Protein AF-A7DZU7-F1 (afdb_monomer_lite)

Secondary structure (DSSP, 8-state):
--S-EEEEEE-SSEEEEEEEEE-TTS-EEEEEEEEEE--SEETTEES-HHHHHHHHHHHHHHHHHHHTS-----EEPPPGGG--------------TT----HHHHHHHHHHHT-----TT------------BTTB---

Structure (mmCIF, N/CA/C/O backbone):
data_AF-A7DZU7-F1
#
_entry.id   AF-A7DZU7-F1
#
loop_
_atom_site.group_PDB
_atom_site.id
_atom_site.type_symbol
_atom_site.label_atom_id
_atom_site.label_alt_id
_atom_site.label_comp_id
_atom_site.label_asym_id
_atom_site.label_entity_id
_atom_site.label_seq_id
_atom_site.pdbx_PDB_ins_code
_atom_site.Cartn_x
_atom_site.Cartn_y
_atom_site.Cartn_z
_atom_site.occupancy
_atom_site.B_iso_or_equiv
_atom_site.auth_seq_id
_atom_site.auth_comp_id
_atom_site.auth_asym_id
_atom_site.auth_atom_id
_atom_site.pdbx_PDB_model_num
ATOM 1 N N . MET A 1 1 ? -13.702 -10.143 -7.713 1.00 46.78 1 MET A N 1
ATOM 2 C CA . MET A 1 1 ? -13.102 -8.817 -7.493 1.00 46.78 1 MET A CA 1
ATOM 3 C C . MET A 1 1 ? -14.128 -8.058 -6.702 1.00 46.78 1 MET A C 1
ATOM 5 O O . MET A 1 1 ? -15.233 -7.871 -7.205 1.00 46.78 1 MET A O 1
ATOM 9 N N . ASP A 1 2 ? -13.819 -7.833 -5.43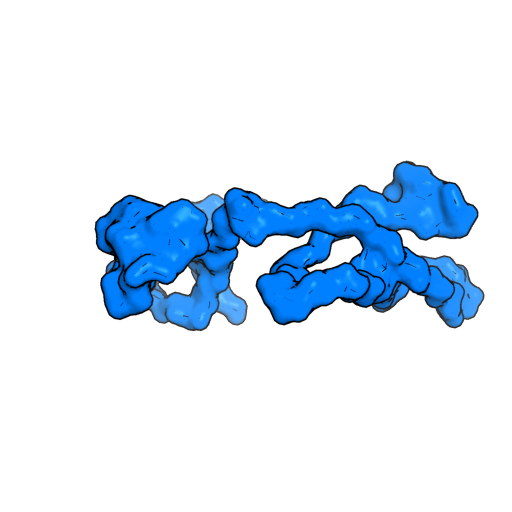2 1.00 57.91 2 ASP A N 1
ATOM 10 C CA . ASP A 1 2 ? -14.748 -7.260 -4.471 1.00 57.91 2 ASP A CA 1
ATOM 11 C C . ASP A 1 2 ? -15.254 -5.906 -4.976 1.00 57.91 2 ASP A C 1
ATOM 13 O O . ASP A 1 2 ? -14.518 -5.136 -5.589 1.00 57.91 2 ASP A O 1
ATOM 17 N N . GLU A 1 3 ? -16.542 -5.640 -4.767 1.00 82.31 3 GLU A N 1
ATOM 18 C CA . GLU A 1 3 ? -17.241 -4.438 -5.243 1.00 82.31 3 GLU A CA 1
ATOM 19 C C . GLU A 1 3 ? -16.600 -3.130 -4.726 1.00 82.31 3 GLU A C 1
ATOM 21 O O . GLU A 1 3 ? -16.896 -2.044 -5.222 1.00 82.31 3 GLU A O 1
ATOM 26 N N . TYR A 1 4 ? -15.707 -3.240 -3.739 1.00 92.69 4 TYR A N 1
ATOM 27 C CA . TYR A 1 4 ? -15.101 -2.150 -2.997 1.00 92.69 4 TYR A CA 1
ATOM 28 C C . TYR A 1 4 ? -13.574 -2.154 -3.130 1.00 92.69 4 TYR A C 1
ATOM 30 O O . TYR A 1 4 ? -12.910 -3.165 -2.919 1.00 92.69 4 TYR A O 1
ATOM 38 N N . ILE A 1 5 ? -13.015 -0.977 -3.390 1.00 95.44 5 ILE A N 1
ATOM 39 C CA . ILE A 1 5 ? -11.599 -0.663 -3.212 1.00 95.44 5 ILE A CA 1
ATOM 40 C C . ILE A 1 5 ? -11.448 -0.120 -1.793 1.00 95.44 5 ILE A C 1
ATOM 42 O O . ILE A 1 5 ? -12.032 0.917 -1.472 1.00 95.44 5 ILE A O 1
ATOM 46 N N . VAL A 1 6 ? -10.679 -0.805 -0.947 1.00 97.25 6 VAL A N 1
ATOM 47 C CA . VAL A 1 6 ? -10.500 -0.415 0.458 1.00 97.25 6 VAL A CA 1
ATOM 48 C C . VAL A 1 6 ? -9.074 0.052 0.704 1.00 97.25 6 VAL A C 1
ATOM 50 O O . VAL A 1 6 ? -8.132 -0.702 0.491 1.00 97.25 6 VAL A O 1
ATOM 53 N N . GLY A 1 7 ? -8.911 1.290 1.162 1.00 97.62 7 GLY A N 1
ATOM 54 C CA . GLY A 1 7 ? -7.640 1.830 1.639 1.00 97.62 7 GLY A CA 1
ATOM 55 C C . GLY A 1 7 ? -7.524 1.727 3.160 1.00 97.62 7 GLY A C 1
ATOM 56 O O . GLY A 1 7 ? -8.496 1.984 3.871 1.00 97.62 7 GLY A O 1
ATOM 57 N N . LEU A 1 8 ? -6.331 1.394 3.651 1.00 97.81 8 LEU A N 1
ATOM 58 C CA . LEU A 1 8 ? -5.956 1.357 5.064 1.00 97.81 8 LEU A CA 1
ATOM 59 C C . LEU A 1 8 ? -4.704 2.218 5.275 1.00 97.81 8 LEU A C 1
ATOM 61 O O . LEU A 1 8 ? -3.685 2.020 4.615 1.00 97.81 8 LEU A O 1
ATOM 65 N N . ASN A 1 9 ? -4.768 3.141 6.229 1.00 96.25 9 ASN A N 1
ATOM 66 C CA . ASN A 1 9 ? -3.632 3.933 6.682 1.00 96.25 9 ASN A CA 1
ATOM 67 C C . ASN A 1 9 ? -3.450 3.766 8.189 1.00 96.25 9 ASN A C 1
ATOM 69 O O . ASN A 1 9 ? -4.381 4.000 8.957 1.00 96.25 9 ASN A O 1
ATOM 73 N N . ILE A 1 10 ? -2.242 3.398 8.610 1.00 95.94 10 ILE A N 1
ATOM 74 C CA . ILE A 1 10 ? -1.893 3.191 10.018 1.00 95.94 10 ILE A CA 1
ATOM 75 C C . ILE A 1 10 ? -0.960 4.331 10.438 1.00 95.94 10 ILE A C 1
ATOM 77 O O . ILE A 1 10 ? 0.245 4.301 10.193 1.00 95.94 10 ILE A O 1
ATOM 81 N N . GLY A 1 11 ? -1.534 5.382 11.019 1.00 93.31 11 GLY A N 1
ATOM 82 C CA . GLY A 1 11 ? -0.805 6.565 11.464 1.00 93.31 11 GLY A CA 1
ATOM 83 C C . GLY A 1 11 ? -0.444 6.523 12.948 1.00 93.31 11 GLY A C 1
ATOM 84 O O . GLY A 1 11 ? -1.007 5.759 13.723 1.00 93.31 11 GLY A O 1
ATOM 85 N N . SER A 1 12 ? 0.446 7.431 13.364 1.00 92.81 12 SER A N 1
ATOM 86 C CA . SER A 1 12 ? 0.886 7.551 14.771 1.00 92.81 12 SER A CA 1
ATOM 87 C C . SER A 1 12 ? -0.190 8.081 15.733 1.00 92.81 12 SER A C 1
ATOM 89 O O . SER A 1 12 ? 0.046 8.168 16.931 1.00 92.81 12 SER A O 1
ATOM 91 N N . SER A 1 13 ? -1.333 8.528 15.209 1.00 93.88 13 SER A N 1
ATOM 92 C CA . SER A 1 13 ? -2.451 9.052 16.010 1.00 93.88 13 SER A CA 1
ATOM 93 C C . SER A 1 13 ? -3.760 8.311 15.756 1.00 93.88 13 SER A C 1
ATOM 95 O O . SER A 1 13 ? -4.690 8.411 16.552 1.00 93.88 13 SER A O 1
ATOM 97 N N . SER A 1 14 ? -3.870 7.617 14.622 1.00 96.12 14 SER A N 1
ATOM 98 C CA . SER A 1 14 ? -5.094 6.918 14.241 1.00 96.12 14 SER A CA 1
ATOM 99 C C . SER A 1 14 ? -4.855 5.897 13.137 1.00 96.12 14 SER A C 1
ATOM 101 O O . SER A 1 14 ? -3.958 6.058 12.306 1.00 96.12 14 SER A O 1
ATOM 103 N N . VAL A 1 15 ? -5.709 4.879 13.112 1.00 97.75 15 VAL A N 1
ATOM 104 C CA . VAL A 1 15 ? -5.911 3.985 11.977 1.00 97.75 15 VAL A CA 1
ATOM 105 C C . VAL A 1 15 ? -7.127 4.465 11.189 1.00 97.75 15 VAL A C 1
ATOM 107 O O . VAL A 1 15 ? -8.235 4.546 11.724 1.00 97.75 15 VAL A O 1
ATOM 110 N N . CYS A 1 16 ? -6.924 4.763 9.909 1.00 97.81 16 CYS A N 1
ATOM 111 C CA . CYS A 1 16 ? -7.963 5.231 9.000 1.00 97.81 16 CYS A CA 1
ATOM 112 C C . CYS A 1 16 ? -8.264 4.153 7.963 1.00 97.81 16 CYS A C 1
ATOM 114 O O . CYS A 1 16 ? -7.340 3.606 7.359 1.00 97.81 16 CYS A O 1
ATOM 116 N N . THR A 1 17 ? -9.539 3.899 7.701 1.00 98.06 17 THR A N 1
ATOM 117 C CA . THR A 1 17 ? -9.969 3.047 6.589 1.00 98.06 17 THR A CA 1
ATOM 118 C C . THR A 1 17 ? -10.987 3.777 5.727 1.00 98.06 17 THR A C 1
ATOM 120 O O . THR A 1 17 ? -11.777 4.578 6.224 1.00 98.06 17 THR A O 1
ATOM 123 N N . ALA A 1 18 ? -10.956 3.535 4.420 1.00 97.75 18 ALA A N 1
ATOM 124 C CA . ALA A 1 18 ? -11.917 4.103 3.484 1.00 97.75 18 ALA A CA 1
ATOM 125 C C . ALA A 1 18 ? -12.280 3.079 2.412 1.00 97.75 18 ALA A C 1
ATOM 127 O O . ALA A 1 18 ? -11.396 2.422 1.870 1.00 97.75 18 ALA A O 1
ATOM 128 N N . ALA A 1 19 ? -13.564 2.973 2.089 1.00 97.31 19 ALA A N 1
ATOM 129 C CA . ALA A 1 19 ? -14.067 2.156 0.995 1.00 97.31 19 ALA A CA 1
ATOM 130 C C . ALA A 1 19 ? -14.581 3.051 -0.132 1.00 97.31 19 ALA A C 1
ATOM 132 O O . ALA A 1 19 ? -15.292 4.033 0.109 1.00 97.31 19 ALA A O 1
ATOM 133 N N . GLY A 1 20 ? -14.273 2.678 -1.370 1.00 96.31 20 GLY A N 1
ATOM 134 C CA . GLY A 1 20 ? -14.818 3.309 -2.563 1.00 96.31 20 GLY A CA 1
ATOM 135 C C . GLY A 1 20 ? -15.267 2.298 -3.611 1.00 96.31 20 GLY A C 1
ATOM 136 O O . GLY A 1 20 ? -14.769 1.177 -3.648 1.00 96.31 20 GLY A O 1
ATOM 137 N N . LYS A 1 21 ? -16.195 2.702 -4.477 1.00 94.62 21 LYS A N 1
ATOM 138 C CA . LYS A 1 21 ? -16.624 1.937 -5.659 1.00 94.62 21 LYS A CA 1
ATOM 139 C C . LYS A 1 21 ? -16.283 2.701 -6.929 1.00 94.62 21 LYS A C 1
ATOM 141 O O . LYS A 1 21 ? -16.294 3.930 -6.925 1.00 94.62 21 LYS A O 1
ATOM 146 N N . LEU A 1 22 ? -16.015 1.990 -8.019 1.00 94.19 22 LEU A N 1
ATOM 147 C CA . LEU A 1 22 ? -15.897 2.618 -9.334 1.00 94.19 22 LEU A CA 1
ATOM 148 C C . LEU A 1 22 ? -17.289 2.909 -9.896 1.00 94.19 22 LEU A C 1
ATOM 150 O O . LEU A 1 22 ? -18.149 2.031 -9.932 1.00 94.19 22 LEU A O 1
ATOM 154 N N . ASP A 1 23 ? -17.505 4.137 -10.355 1.00 92.44 23 ASP A N 1
ATOM 155 C CA . ASP A 1 23 ? -18.690 4.477 -11.132 1.00 92.44 23 ASP A CA 1
ATOM 156 C C . ASP A 1 23 ? -18.555 4.034 -12.601 1.00 92.44 23 ASP A C 1
ATOM 158 O O . ASP A 1 23 ? -17.516 3.546 -13.052 1.00 92.44 23 ASP A O 1
ATOM 162 N N . LYS A 1 24 ? -19.617 4.245 -13.386 1.00 92.12 24 LYS A N 1
ATOM 163 C CA . LYS A 1 24 ? -19.648 3.918 -14.824 1.00 92.12 24 LYS A CA 1
ATOM 164 C C . LYS A 1 24 ? -18.604 4.659 -15.676 1.00 92.12 24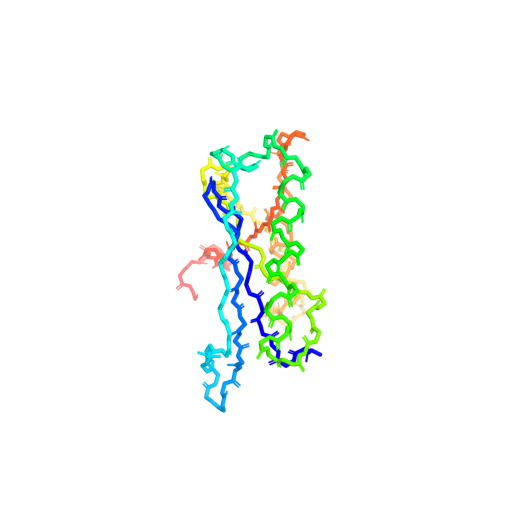 LYS A C 1
ATOM 166 O O . LYS A 1 24 ? -18.440 4.320 -16.844 1.00 92.12 24 LYS A O 1
ATOM 171 N N . TYR A 1 25 ? -17.943 5.677 -15.130 1.00 93.81 25 TYR A N 1
ATOM 172 C CA . TYR A 1 25 ? -16.897 6.459 -15.787 1.00 93.81 25 TYR A CA 1
ATOM 173 C C . TYR A 1 25 ? -15.498 6.130 -15.244 1.00 93.81 25 TYR A C 1
ATOM 175 O O . TYR A 1 25 ? -14.534 6.800 -15.613 1.00 93.81 25 TYR A O 1
ATOM 183 N N . GLY A 1 26 ? -15.375 5.122 -14.373 1.00 90.81 26 GLY A N 1
ATOM 184 C CA . GLY A 1 26 ? -14.110 4.727 -13.759 1.00 90.81 26 GLY A CA 1
ATOM 185 C C . GLY A 1 26 ? -13.630 5.670 -12.653 1.00 90.81 26 GLY A C 1
ATOM 186 O O . GLY A 1 26 ? -12.457 5.620 -12.288 1.00 90.81 26 GLY A O 1
ATOM 187 N N . LYS A 1 27 ? -14.495 6.539 -12.112 1.00 94.44 27 LYS A N 1
ATOM 188 C CA . LYS A 1 27 ? -14.152 7.385 -10.960 1.00 94.44 27 LYS A CA 1
ATOM 189 C C . LYS A 1 27 ? -14.480 6.668 -9.659 1.00 94.44 27 LYS A C 1
ATOM 191 O O . LYS A 1 27 ? -15.525 6.035 -9.543 1.00 94.44 27 LYS A O 1
ATOM 196 N N . ILE A 1 28 ? -13.606 6.811 -8.666 1.00 94.06 28 ILE A N 1
ATOM 197 C CA . ILE A 1 28 ? -13.845 6.274 -7.325 1.00 94.06 28 ILE A CA 1
ATOM 198 C C . ILE A 1 28 ? -14.842 7.177 -6.593 1.00 94.06 28 ILE A C 1
ATOM 200 O O . ILE A 1 28 ? -14.600 8.372 -6.420 1.00 94.06 28 ILE A O 1
ATOM 204 N N . GLN A 1 29 ? -15.945 6.593 -6.136 1.00 94.62 29 GLN A N 1
ATOM 205 C CA . GLN A 1 29 ? -16.910 7.206 -5.230 1.00 94.62 29 GLN A CA 1
ATOM 206 C C . GLN A 1 29 ? -16.727 6.619 -3.837 1.00 94.62 29 GLN A C 1
ATOM 208 O O . GLN A 1 29 ? -16.792 5.402 -3.669 1.00 94.62 29 GLN A O 1
ATOM 213 N N . ILE A 1 30 ? -16.493 7.474 -2.842 1.00 95.94 30 ILE A N 1
ATOM 214 C CA . ILE A 1 30 ? -16.343 7.040 -1.453 1.00 95.94 30 ILE A CA 1
ATOM 215 C C . ILE A 1 30 ? -17.709 6.661 -0.888 1.00 95.94 30 ILE A C 1
ATOM 217 O O . ILE A 1 30 ? -18.657 7.440 -0.962 1.00 95.94 30 ILE A O 1
ATOM 221 N N . VAL A 1 31 ? -17.783 5.468 -0.308 1.00 95.19 31 VAL A N 1
ATOM 222 C CA . VAL A 1 31 ? -19.007 4.890 0.267 1.00 95.19 31 VAL A CA 1
ATOM 223 C C . VAL A 1 31 ? -18.904 4.685 1.777 1.00 95.19 31 VAL A C 1
ATOM 225 O O . VAL A 1 31 ? -19.923 4.522 2.437 1.00 95.19 31 VAL A O 1
ATOM 228 N N . GLY A 1 32 ? -17.695 4.747 2.339 1.00 95.69 32 GLY A N 1
ATOM 229 C CA . GLY A 1 32 ? -17.486 4.738 3.781 1.00 95.69 32 GLY A CA 1
ATOM 230 C C . GLY A 1 32 ? -16.086 5.203 4.157 1.00 95.69 32 GLY A C 1
ATOM 231 O O . GLY A 1 32 ? -15.128 4.951 3.426 1.00 95.69 32 GLY A O 1
ATOM 232 N N . ILE A 1 33 ? -15.971 5.890 5.292 1.00 97.19 33 ILE A N 1
ATOM 233 C CA . ILE A 1 33 ? -14.698 6.295 5.897 1.00 97.19 33 ILE A CA 1
ATOM 234 C C . ILE A 1 33 ? -14.805 6.060 7.397 1.00 97.19 33 ILE A C 1
ATOM 236 O O . ILE A 1 33 ? -15.845 6.329 7.998 1.00 97.19 33 ILE A O 1
ATOM 240 N N . ASN A 1 34 ? -13.719 5.598 7.999 1.00 96.50 34 ASN A N 1
ATOM 241 C CA . ASN A 1 34 ? -13.635 5.385 9.426 1.00 96.50 34 ASN A CA 1
ATOM 242 C C . ASN A 1 34 ? -12.269 5.797 10.001 1.00 96.50 34 ASN A C 1
ATOM 244 O O . ASN A 1 34 ? -11.244 5.717 9.320 1.00 96.50 34 ASN A O 1
ATOM 248 N N . TYR A 1 35 ? -12.271 6.213 11.270 1.00 96.88 35 TYR A N 1
ATOM 249 C CA . TYR A 1 35 ? -11.104 6.682 12.017 1.00 96.88 35 TYR A CA 1
ATOM 250 C C . TYR A 1 35 ? -11.120 6.097 13.430 1.00 96.88 35 TYR A C 1
ATOM 252 O O . TYR A 1 35 ? -12.067 6.313 14.184 1.00 96.88 35 TYR A O 1
ATOM 260 N N . VAL A 1 36 ? -10.047 5.409 13.809 1.00 97.94 36 VAL A N 1
ATOM 261 C CA . VAL A 1 36 ? -9.877 4.824 15.146 1.00 97.94 36 VAL A CA 1
ATOM 262 C C . VAL A 1 36 ? -8.609 5.400 15.773 1.00 97.94 36 VAL A C 1
ATOM 264 O O . VAL A 1 36 ? -7.549 5.261 15.164 1.00 97.94 36 VAL A O 1
ATOM 267 N N . PRO A 1 37 ? -8.666 6.058 16.946 1.00 96.94 37 PRO A N 1
ATOM 268 C CA . PRO A 1 37 ? -7.469 6.517 17.650 1.00 96.94 37 PRO A CA 1
ATOM 269 C C . PRO A 1 37 ? -6.478 5.372 17.891 1.00 96.94 37 PRO A C 1
ATOM 271 O O . PRO A 1 37 ? -6.887 4.266 18.231 1.00 96.94 37 PRO A O 1
ATOM 274 N N . CYS A 1 38 ? -5.186 5.635 17.702 1.00 94.25 38 CYS A N 1
ATOM 275 C CA . CYS A 1 38 ? -4.128 4.642 17.890 1.00 94.25 38 CYS A CA 1
ATOM 276 C C . CYS A 1 38 ? -2.811 5.332 18.251 1.00 94.25 38 CYS A C 1
ATOM 278 O O . CYS A 1 38 ? -2.420 6.298 17.592 1.00 94.25 38 CYS A O 1
ATOM 280 N N . THR A 1 39 ? -2.133 4.823 19.275 1.00 95.31 39 THR A N 1
ATOM 281 C CA . THR A 1 39 ? -0.811 5.263 19.744 1.00 95.31 39 THR A CA 1
ATOM 282 C C . THR A 1 39 ? 0.268 4.180 19.629 1.00 95.31 39 THR A C 1
ATOM 284 O O . THR A 1 39 ? 1.439 4.451 19.897 1.00 95.31 39 THR A O 1
ATOM 287 N N . GLY A 1 40 ? -0.085 2.997 19.110 1.00 96.19 40 GLY A N 1
ATOM 288 C CA . GLY A 1 40 ? 0.834 1.872 18.911 1.00 96.19 40 GLY A CA 1
ATOM 289 C C . GLY A 1 40 ? 1.852 2.054 17.780 1.00 96.19 40 GLY A C 1
ATOM 290 O O . GLY A 1 40 ? 2.775 1.248 17.649 1.00 96.19 40 GLY A O 1
ATOM 291 N N . ILE A 1 41 ? 1.741 3.131 16.992 1.00 95.19 41 ILE A N 1
ATOM 292 C CA . ILE A 1 41 ? 2.714 3.527 15.967 1.00 95.19 41 ILE A CA 1
ATOM 293 C C . ILE A 1 41 ? 3.418 4.821 16.369 1.00 95.19 41 ILE A C 1
ATOM 295 O O . ILE A 1 41 ? 2.788 5.802 16.764 1.00 95.19 41 ILE A O 1
ATOM 299 N N . LYS A 1 42 ? 4.735 4.874 16.159 1.00 92.50 42 LYS A N 1
ATOM 300 C CA . LYS A 1 42 ? 5.530 6.096 16.300 1.00 92.50 42 LYS A CA 1
ATOM 301 C C . LYS A 1 42 ? 6.536 6.207 15.163 1.00 92.50 42 LYS A C 1
ATOM 303 O O . LYS A 1 42 ? 7.384 5.337 15.003 1.00 92.50 42 LYS A O 1
ATOM 308 N N . LYS A 1 43 ? 6.456 7.294 14.384 1.00 88.88 43 LYS A N 1
ATOM 309 C CA . LYS A 1 43 ? 7.343 7.551 13.225 1.00 88.88 43 LYS A CA 1
ATOM 310 C C . LYS A 1 43 ? 7.395 6.377 12.232 1.00 88.88 43 LYS A C 1
ATOM 312 O O . LYS A 1 43 ? 8.458 5.962 11.791 1.00 88.88 43 LYS A O 1
ATOM 317 N N . GLY A 1 44 ? 6.233 5.789 11.944 1.00 87.56 44 GLY A N 1
ATOM 318 C CA . GLY A 1 44 ? 6.116 4.651 11.026 1.00 87.56 44 GLY A CA 1
ATOM 319 C C . GLY A 1 44 ? 6.599 3.310 11.586 1.00 87.56 44 GLY A C 1
ATOM 320 O O . GLY A 1 44 ? 6.579 2.323 10.860 1.00 87.56 44 GLY A O 1
ATOM 321 N N . VAL A 1 45 ? 6.999 3.250 12.860 1.00 91.19 45 VAL A N 1
ATOM 322 C CA . VAL A 1 45 ? 7.430 2.018 13.532 1.00 91.19 45 VAL A CA 1
ATOM 323 C C . VAL A 1 45 ? 6.372 1.580 14.540 1.00 91.19 45 VAL A C 1
ATOM 325 O O . VAL A 1 45 ? 5.861 2.401 15.303 1.00 91.19 45 VAL A O 1
ATOM 328 N N . VAL A 1 46 ? 6.062 0.283 14.558 1.00 94.81 46 VAL A N 1
ATOM 329 C CA . VAL A 1 46 ? 5.199 -0.330 15.575 1.00 94.81 46 VAL A CA 1
ATOM 330 C C . VAL A 1 46 ? 5.948 -0.361 16.905 1.00 94.81 46 VAL A C 1
ATOM 332 O O . VAL A 1 46 ? 6.995 -0.998 17.012 1.00 94.81 46 VAL A O 1
ATOM 335 N N . ILE A 1 47 ? 5.419 0.338 17.907 1.00 97.19 47 ILE A N 1
ATOM 336 C CA . ILE A 1 47 ? 5.933 0.343 19.285 1.00 97.19 47 ILE A CA 1
ATOM 337 C C . ILE A 1 47 ? 5.048 -0.463 20.242 1.00 97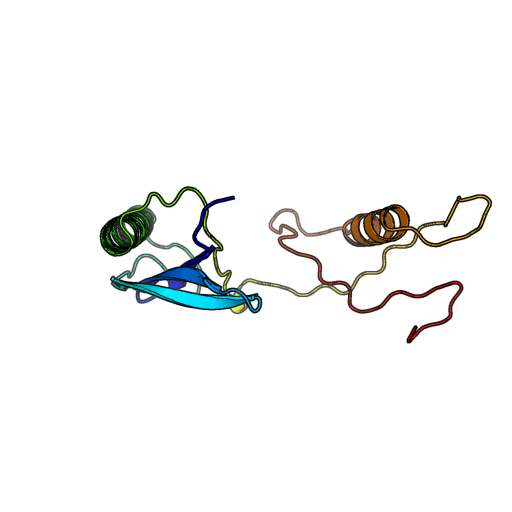.19 47 ILE A C 1
ATOM 339 O O . ILE A 1 47 ? 5.543 -0.919 21.268 1.00 97.19 47 ILE A O 1
ATOM 343 N N . ASP A 1 48 ? 3.779 -0.671 19.882 1.00 97.44 48 ASP A N 1
ATOM 344 C CA . ASP A 1 48 ? 2.839 -1.551 20.575 1.00 97.44 48 ASP A CA 1
ATOM 345 C C . ASP A 1 48 ? 2.033 -2.336 19.529 1.00 97.44 48 ASP A C 1
ATOM 347 O O . ASP A 1 48 ? 1.242 -1.772 18.763 1.00 97.44 48 ASP A O 1
ATOM 351 N N . ILE A 1 49 ? 2.291 -3.644 19.445 1.00 97.44 49 ILE A N 1
ATOM 352 C CA . ILE A 1 49 ? 1.665 -4.521 18.450 1.00 97.44 49 ILE A CA 1
ATOM 353 C C . ILE A 1 49 ? 0.208 -4.837 18.790 1.00 97.44 49 ILE A C 1
ATOM 355 O O . ILE A 1 49 ? -0.601 -4.986 17.873 1.00 97.44 49 ILE A O 1
ATOM 359 N N . ASP A 1 50 ? -0.136 -4.909 20.075 1.00 97.62 50 ASP A N 1
ATOM 360 C CA . ASP A 1 50 ? -1.478 -5.276 20.518 1.00 97.62 50 ASP A CA 1
ATOM 361 C C . ASP A 1 50 ? -2.437 -4.114 20.261 1.00 97.62 50 ASP A C 1
ATOM 363 O O . ASP A 1 50 ? -3.481 -4.303 19.630 1.00 97.62 50 ASP A O 1
ATOM 367 N N . GLU A 1 51 ? -2.034 -2.893 20.625 1.00 96.75 51 GLU A N 1
ATOM 368 C CA . GLU A 1 51 ? -2.808 -1.684 20.335 1.00 96.75 51 GLU A CA 1
ATOM 369 C C . GLU A 1 51 ? -2.957 -1.458 18.822 1.00 96.75 51 GLU A C 1
ATOM 371 O O . GLU A 1 51 ? -4.053 -1.175 18.331 1.00 96.75 51 GLU A O 1
ATOM 376 N N . THR A 1 52 ? -1.874 -1.640 18.057 1.00 97.38 52 THR A N 1
ATOM 377 C CA . THR A 1 52 ? -1.908 -1.498 16.592 1.00 97.38 52 THR A CA 1
ATOM 378 C C . THR A 1 52 ? -2.858 -2.517 15.959 1.00 97.38 52 THR A C 1
ATOM 380 O O . THR A 1 52 ? -3.682 -2.160 15.113 1.00 97.38 52 THR A O 1
ATOM 383 N N . SER A 1 53 ? -2.768 -3.783 16.377 1.00 97.81 53 SER A N 1
ATOM 384 C CA . SER A 1 53 ? -3.624 -4.871 15.892 1.00 97.81 53 SER A CA 1
ATOM 385 C C . SER A 1 53 ? -5.097 -4.599 16.192 1.00 97.81 53 SER A C 1
ATOM 387 O O . SER A 1 53 ? -5.949 -4.745 15.310 1.00 97.81 53 SER A O 1
ATOM 389 N N . GLU A 1 54 ? -5.404 -4.139 17.405 1.00 97.75 54 GLU A N 1
ATOM 390 C CA . GLU A 1 54 ? -6.771 -3.821 17.812 1.00 97.75 54 GLU A CA 1
ATOM 391 C C . GLU A 1 54 ? -7.337 -2.608 17.062 1.00 97.75 54 GLU A C 1
ATOM 393 O O . GLU A 1 54 ? -8.483 -2.644 16.599 1.00 97.75 54 GLU A O 1
ATOM 398 N N . GLY A 1 55 ? -6.522 -1.571 16.846 1.00 97.75 55 GLY A N 1
ATOM 399 C CA . GLY A 1 55 ? -6.895 -0.407 16.043 1.00 97.75 55 GLY A CA 1
ATOM 400 C C . GLY A 1 55 ? -7.264 -0.782 14.603 1.00 97.75 55 GLY A C 1
ATOM 401 O O . GLY A 1 55 ? -8.277 -0.312 14.079 1.00 97.75 55 GLY A O 1
ATOM 402 N N . ILE A 1 56 ? -6.498 -1.684 13.977 1.00 97.69 56 ILE A N 1
ATOM 403 C CA . ILE A 1 56 ? -6.786 -2.193 12.625 1.00 97.69 56 ILE A CA 1
ATOM 404 C C . ILE A 1 56 ? -8.087 -2.999 12.606 1.00 97.69 56 ILE A C 1
ATOM 406 O O . ILE A 1 56 ? -8.959 -2.723 11.777 1.00 97.69 56 ILE A O 1
ATOM 410 N N . LYS A 1 57 ? -8.250 -3.961 13.524 1.00 97.56 57 LYS A N 1
ATOM 411 C CA . LYS A 1 57 ? -9.461 -4.798 13.606 1.00 97.56 57 LYS A CA 1
ATOM 412 C C . LYS A 1 57 ? -10.713 -3.954 13.801 1.00 97.56 57 LYS A C 1
ATOM 414 O O . LYS A 1 57 ? -11.688 -4.130 13.071 1.00 97.56 57 LYS A O 1
ATOM 419 N N . THR A 1 58 ? -10.659 -3.012 14.739 1.00 98.00 58 THR A N 1
ATOM 420 C CA . THR A 1 58 ? -11.760 -2.088 15.021 1.00 98.00 58 THR A CA 1
ATOM 421 C C . THR A 1 58 ? -12.084 -1.252 13.788 1.00 98.00 58 THR A C 1
ATOM 423 O O . THR A 1 58 ? -13.253 -1.135 13.415 1.00 98.00 58 THR A O 1
ATOM 426 N N . SER A 1 59 ? -11.054 -0.727 13.110 1.00 98.00 59 SER A N 1
ATOM 427 C CA . SER A 1 59 ? -11.248 0.132 11.944 1.00 98.00 59 SER A CA 1
ATOM 428 C C . SER A 1 59 ? -11.940 -0.605 10.795 1.00 98.00 59 SER A C 1
ATOM 430 O O . SER A 1 59 ? -12.928 -0.108 10.249 1.00 98.00 59 SER A O 1
ATOM 432 N N . ILE A 1 60 ? -11.480 -1.825 10.493 1.00 97.38 60 ILE A N 1
ATOM 433 C CA . ILE A 1 60 ? -12.057 -2.689 9.455 1.00 97.38 60 ILE A CA 1
ATOM 434 C C . ILE A 1 60 ? -13.474 -3.139 9.832 1.00 97.38 60 ILE A C 1
ATOM 436 O O . ILE A 1 60 ? -14.365 -3.123 8.986 1.00 97.38 60 ILE A O 1
ATOM 440 N N . TYR A 1 61 ? -13.719 -3.523 11.088 1.00 97.81 61 TYR A N 1
ATOM 441 C CA . TYR A 1 61 ? -15.047 -3.947 11.545 1.00 97.81 61 TYR A CA 1
ATOM 442 C C . TYR A 1 61 ? -16.099 -2.839 11.384 1.00 97.81 61 TYR A C 1
ATOM 444 O O . TYR A 1 61 ? -17.184 -3.072 10.842 1.00 97.81 61 TYR A O 1
ATOM 452 N N . GLN A 1 62 ? -15.762 -1.620 11.807 1.00 97.75 62 GLN A N 1
ATOM 453 C CA . GLN A 1 62 ? -16.641 -0.456 11.682 1.00 97.75 62 GLN A CA 1
ATOM 454 C C . GLN A 1 62 ? -16.912 -0.105 10.213 1.00 97.75 62 GLN A C 1
ATOM 456 O O . GLN A 1 62 ? -18.060 0.166 9.858 1.00 97.75 62 GLN A O 1
ATOM 461 N N . LEU A 1 63 ? -15.897 -0.181 9.343 1.00 97.69 63 LEU A N 1
ATOM 462 C CA . LEU A 1 63 ? -16.084 0.043 7.909 1.00 97.69 63 LEU A CA 1
ATOM 463 C C . LEU A 1 63 ? -16.988 -1.024 7.276 1.00 97.69 63 LEU A C 1
ATOM 465 O O . LEU A 1 63 ? -17.928 -0.657 6.579 1.00 97.69 63 LEU A O 1
ATOM 469 N N . GLN A 1 64 ? -16.755 -2.314 7.553 1.00 96.19 64 GLN A N 1
ATOM 470 C CA . GLN A 1 64 ? -17.592 -3.422 7.058 1.00 96.19 64 GLN A CA 1
ATOM 471 C C . GLN A 1 64 ? -19.063 -3.244 7.440 1.00 96.19 64 GLN A C 1
ATOM 473 O O . GLN A 1 64 ? -19.949 -3.462 6.619 1.00 96.19 64 GLN A O 1
ATOM 478 N N . THR A 1 65 ? -19.313 -2.801 8.675 1.00 96.44 65 THR A N 1
ATOM 479 C CA . THR A 1 65 ? -20.666 -2.502 9.162 1.00 96.44 65 THR A CA 1
ATOM 480 C C . THR A 1 65 ? -21.296 -1.342 8.386 1.00 96.44 65 THR A C 1
ATOM 482 O O . THR A 1 65 ? -22.474 -1.393 8.054 1.00 96.44 65 THR A O 1
ATOM 485 N N . MET A 1 66 ? -20.517 -0.301 8.071 1.00 94.88 66 MET A N 1
ATOM 486 C CA . MET A 1 66 ? -20.994 0.883 7.346 1.00 94.88 66 MET A CA 1
ATOM 487 C C . MET A 1 66 ? -21.372 0.578 5.891 1.00 94.88 66 MET A C 1
ATOM 489 O O . MET A 1 66 ? -22.335 1.147 5.383 1.00 94.88 66 MET A O 1
ATOM 493 N N . ILE A 1 67 ? -20.617 -0.299 5.226 1.00 95.00 67 ILE A N 1
ATOM 494 C CA . ILE A 1 67 ? -20.836 -0.649 3.813 1.00 95.00 67 ILE A CA 1
ATOM 495 C C . ILE A 1 67 ? -21.687 -1.913 3.615 1.00 95.00 67 ILE A C 1
ATOM 497 O O . ILE A 1 67 ? -21.919 -2.301 2.472 1.00 95.00 67 ILE A O 1
ATOM 501 N N . ASP A 1 68 ? -22.107 -2.557 4.709 1.00 94.38 68 ASP A N 1
ATOM 502 C CA . ASP A 1 68 ? -22.815 -3.846 4.7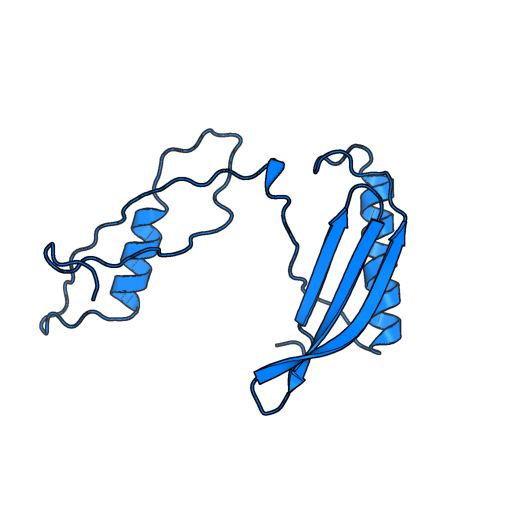27 1.00 94.38 68 ASP A CA 1
ATOM 503 C C . ASP A 1 68 ? -22.150 -4.908 3.830 1.00 94.38 68 ASP A C 1
ATOM 505 O O . ASP A 1 68 ? -22.779 -5.598 3.028 1.00 94.38 68 ASP A O 1
ATOM 509 N N . ALA A 1 69 ? -20.821 -5.001 3.915 1.00 93.50 69 ALA A N 1
ATOM 510 C CA . ALA A 1 69 ? -20.030 -5.920 3.106 1.00 93.50 69 ALA A CA 1
ATOM 511 C C . ALA A 1 69 ? -18.776 -6.381 3.849 1.00 93.50 69 ALA A C 1
ATOM 513 O O . ALA A 1 69 ? -18.256 -5.695 4.729 1.00 93.50 69 ALA A O 1
ATOM 514 N N . LYS A 1 70 ? -18.268 -7.557 3.469 1.00 93.88 70 LYS A N 1
ATOM 515 C CA . LYS A 1 70 ? -16.999 -8.075 3.986 1.00 93.88 70 LYS A CA 1
ATOM 516 C C . LYS A 1 70 ? -15.818 -7.420 3.277 1.00 93.88 70 LYS A C 1
ATOM 518 O O . LYS A 1 70 ? -15.852 -7.227 2.066 1.00 93.88 70 LYS A O 1
ATOM 523 N N . VAL A 1 71 ? -14.760 -7.151 4.035 1.00 94.38 71 VAL A N 1
ATOM 524 C CA . VAL A 1 71 ? -13.467 -6.681 3.530 1.00 94.38 71 VAL A CA 1
ATOM 525 C C . VAL A 1 71 ? -12.466 -7.823 3.668 1.00 94.38 71 VAL A C 1
ATOM 527 O O . VAL A 1 71 ? -12.127 -8.239 4.774 1.00 94.38 71 VAL A O 1
ATOM 530 N N . THR A 1 72 ? -12.030 -8.354 2.533 1.00 92.56 72 THR A N 1
ATOM 531 C CA . THR A 1 72 ? -11.083 -9.475 2.397 1.00 92.56 72 THR A CA 1
ATOM 532 C C . THR A 1 72 ? -9.667 -8.996 2.099 1.00 92.56 72 THR A C 1
ATOM 534 O O . THR A 1 72 ? -8.701 -9.618 2.535 1.00 92.56 72 THR A O 1
ATOM 537 N N . GLU A 1 73 ? -9.548 -7.880 1.382 1.00 94.75 73 GLU A N 1
ATOM 538 C CA . GLU A 1 73 ? -8.292 -7.308 0.908 1.00 94.75 73 GLU A CA 1
ATOM 539 C C . GLU A 1 73 ? -8.297 -5.788 1.104 1.00 94.75 73 GLU A C 1
ATOM 541 O O . GLU A 1 73 ? -9.348 -5.142 1.081 1.00 94.75 73 GLU A O 1
ATOM 546 N N . VAL A 1 74 ? -7.112 -5.209 1.309 1.00 96.31 74 VAL A N 1
ATOM 547 C CA . VAL A 1 74 ? -6.929 -3.763 1.489 1.00 96.31 74 VAL A CA 1
ATOM 548 C C . VAL A 1 74 ? -5.668 -3.278 0.781 1.00 96.31 74 VAL A C 1
ATOM 550 O O . VAL A 1 74 ? -4.673 -3.993 0.677 1.00 96.31 74 VAL A O 1
ATOM 553 N N . TYR A 1 75 ? -5.688 -2.017 0.367 1.00 96.12 75 TYR A N 1
ATOM 554 C CA . TYR A 1 75 ? -4.512 -1.258 -0.032 1.00 96.12 75 TYR A CA 1
ATOM 555 C C . TYR A 1 75 ? -3.942 -0.545 1.192 1.00 96.12 75 TYR A C 1
ATOM 557 O O . TYR A 1 75 ? -4.542 0.399 1.706 1.00 96.12 75 TYR A O 1
ATOM 565 N N . LEU A 1 76 ? -2.784 -0.999 1.664 1.00 95.50 76 LEU A N 1
ATOM 566 C CA . LEU A 1 76 ? -2.075 -0.386 2.783 1.00 95.50 76 LEU A CA 1
ATOM 567 C C . LEU A 1 76 ? -1.163 0.744 2.291 1.00 95.50 76 LEU A C 1
ATOM 569 O O . LEU A 1 76 ? -0.361 0.548 1.377 1.00 95.50 76 LEU A O 1
ATOM 573 N N . SER A 1 77 ? -1.228 1.910 2.929 1.00 93.44 77 SER A N 1
ATOM 574 C CA . SER A 1 77 ? -0.246 2.974 2.706 1.00 93.44 77 SER A CA 1
ATOM 575 C C . SER A 1 77 ? 1.027 2.736 3.519 1.00 93.44 77 SER A C 1
ATOM 577 O O . SER A 1 77 ? 0.959 2.536 4.733 1.00 93.44 77 SER A O 1
ATOM 579 N N . ILE A 1 78 ? 2.187 2.841 2.870 1.00 90.69 78 ILE A N 1
ATOM 580 C CA . ILE A 1 78 ? 3.496 2.740 3.526 1.00 90.69 78 ILE A CA 1
ATOM 581 C C . ILE A 1 78 ? 4.075 4.154 3.713 1.00 90.69 78 ILE A C 1
ATOM 583 O O . ILE A 1 78 ? 4.089 4.930 2.754 1.00 90.69 78 ILE A O 1
ATOM 587 N N . PRO A 1 79 ? 4.545 4.522 4.921 1.00 88.50 79 PRO A N 1
ATOM 588 C CA . PRO A 1 79 ? 5.146 5.830 5.158 1.00 88.50 79 PRO A CA 1
ATOM 589 C C . PRO A 1 79 ? 6.400 6.056 4.305 1.00 88.50 79 PRO A C 1
ATOM 591 O O . PRO A 1 79 ? 7.309 5.229 4.283 1.00 88.50 79 PRO A O 1
ATOM 594 N N . ALA A 1 80 ? 6.494 7.221 3.662 1.00 87.75 80 ALA A N 1
ATOM 595 C CA . ALA A 1 80 ? 7.650 7.568 2.834 1.00 87.75 80 ALA A CA 1
ATOM 596 C C . ALA A 1 80 ? 8.956 7.717 3.642 1.00 87.75 80 ALA A C 1
ATOM 598 O O . ALA A 1 80 ? 10.025 7.459 3.107 1.00 87.75 80 ALA A O 1
ATOM 599 N N . GLU A 1 81 ? 8.878 8.087 4.928 1.00 86.69 81 GLU A N 1
ATOM 600 C CA . GLU A 1 81 ? 10.045 8.295 5.811 1.00 86.69 81 GLU A CA 1
ATOM 601 C C . GLU A 1 81 ? 10.905 7.030 5.986 1.00 86.69 81 GLU A C 1
ATOM 603 O O . GLU A 1 81 ? 12.106 7.131 6.221 1.00 86.69 81 GLU A O 1
ATOM 608 N N . ILE A 1 82 ? 10.307 5.843 5.837 1.00 88.94 82 ILE A N 1
ATOM 609 C CA . ILE A 1 82 ? 10.998 4.547 5.938 1.00 88.94 82 ILE A CA 1
ATOM 610 C C . ILE 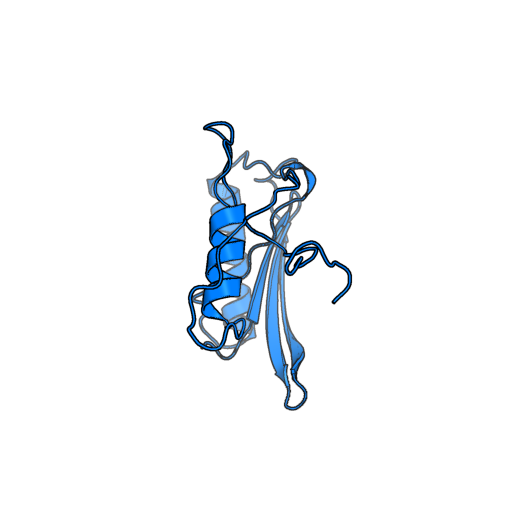A 1 82 ? 11.285 3.913 4.567 1.00 88.94 82 ILE A C 1
ATOM 612 O O . ILE A 1 82 ? 11.762 2.781 4.501 1.00 88.94 82 ILE A O 1
ATOM 616 N N . CYS A 1 83 ? 10.975 4.618 3.477 1.00 92.12 83 CYS A N 1
ATOM 617 C CA . CYS A 1 83 ? 11.176 4.143 2.113 1.00 92.12 83 CYS A CA 1
ATOM 618 C C . CYS A 1 83 ? 12.434 4.757 1.490 1.00 92.12 83 CYS A C 1
ATOM 620 O O . CYS A 1 83 ? 12.831 5.877 1.802 1.00 92.12 83 CYS A O 1
ATOM 622 N N . GLU A 1 84 ? 13.025 4.035 0.542 1.00 92.62 84 GLU A N 1
ATOM 623 C CA . GLU A 1 84 ? 14.120 4.520 -0.295 1.00 92.62 84 GLU A CA 1
ATOM 624 C C . GLU A 1 84 ? 13.758 4.323 -1.766 1.00 92.62 84 GLU A C 1
ATOM 626 O O . GLU A 1 84 ? 13.142 3.321 -2.134 1.00 92.62 84 GLU A O 1
ATOM 631 N N . ILE A 1 85 ? 14.152 5.280 -2.605 1.00 92.38 85 ILE A N 1
ATOM 632 C CA . ILE A 1 85 ? 14.009 5.189 -4.057 1.00 92.38 85 ILE A CA 1
ATOM 633 C C . ILE A 1 85 ? 15.379 4.864 -4.641 1.00 92.38 85 ILE A C 1
ATOM 635 O O . ILE A 1 85 ? 16.329 5.626 -4.472 1.00 92.38 85 ILE A O 1
ATOM 639 N N . ILE A 1 86 ? 15.463 3.742 -5.353 1.00 92.25 86 ILE A N 1
ATOM 640 C CA . ILE A 1 86 ? 16.670 3.308 -6.054 1.00 92.25 86 ILE A CA 1
ATOM 641 C C . ILE A 1 86 ? 16.374 3.322 -7.549 1.00 92.25 86 ILE A C 1
ATOM 643 O O . ILE A 1 86 ? 15.470 2.629 -8.016 1.00 92.25 86 ILE A O 1
ATOM 647 N N . LEU A 1 87 ? 17.153 4.097 -8.300 1.00 92.56 87 LEU A N 1
ATOM 648 C CA . LEU A 1 87 ? 17.101 4.080 -9.757 1.00 92.56 87 LEU A CA 1
ATOM 649 C C . LEU A 1 87 ? 17.906 2.888 -10.272 1.00 92.56 87 LEU A C 1
ATOM 651 O O . LEU A 1 87 ? 19.091 2.754 -9.968 1.00 92.56 87 LEU A O 1
ATOM 655 N N . ASN A 1 88 ? 17.268 2.031 -11.066 1.00 93.00 88 ASN A N 1
ATOM 656 C CA . ASN A 1 88 ? 17.929 0.898 -11.698 1.00 93.00 88 ASN A CA 1
ATOM 657 C C . ASN A 1 88 ? 17.421 0.667 -13.123 1.00 93.00 88 ASN A C 1
ATOM 659 O O . ASN A 1 88 ? 16.288 1.011 -13.460 1.00 93.00 88 ASN A O 1
ATOM 663 N N . LYS A 1 89 ? 18.259 0.041 -13.954 1.00 92.31 89 LYS A N 1
ATOM 664 C CA . LYS A 1 89 ? 17.934 -0.316 -15.336 1.00 92.31 89 LYS A CA 1
ATOM 665 C C . LYS A 1 89 ? 17.885 -1.831 -15.493 1.00 92.31 89 LYS A C 1
ATOM 667 O O . LYS A 1 89 ? 18.823 -2.531 -15.126 1.00 92.31 89 LYS A O 1
ATOM 672 N N . GLY A 1 90 ? 16.796 -2.321 -16.076 1.00 91.75 90 GLY A N 1
ATOM 673 C CA . GLY A 1 90 ? 16.669 -3.696 -16.551 1.00 91.75 90 GLY A CA 1
ATOM 674 C C . GLY A 1 90 ? 16.800 -3.729 -18.067 1.00 91.75 90 GLY A C 1
ATOM 675 O O . GLY A 1 90 ? 16.172 -2.924 -18.749 1.00 91.75 90 GLY A O 1
ATOM 676 N N . VAL A 1 91 ? 17.612 -4.643 -18.596 1.00 92.31 91 VAL A N 1
ATOM 677 C CA . VAL A 1 91 ? 17.833 -4.786 -20.042 1.00 92.31 91 VAL A CA 1
ATOM 678 C C . VAL A 1 91 ? 17.449 -6.193 -20.466 1.00 92.31 91 VAL A C 1
ATOM 680 O O . VAL A 1 91 ? 17.857 -7.171 -19.841 1.00 92.31 91 VAL A O 1
ATOM 683 N N . VAL A 1 92 ? 16.668 -6.296 -21.539 1.00 92.81 92 VAL A N 1
ATOM 684 C CA . VAL A 1 92 ? 16.257 -7.571 -22.130 1.00 92.81 92 VAL A CA 1
ATOM 685 C C . VAL A 1 92 ? 16.386 -7.505 -23.642 1.00 92.81 92 VAL A C 1
ATOM 687 O O . VAL A 1 92 ? 16.109 -6.477 -24.252 1.00 92.81 92 VAL A O 1
ATOM 690 N N . ALA A 1 93 ? 16.794 -8.616 -24.248 1.00 91.12 93 ALA A N 1
ATOM 691 C CA . ALA A 1 93 ? 16.751 -8.764 -25.693 1.00 91.12 93 ALA A CA 1
ATOM 692 C C . ALA A 1 93 ? 15.324 -9.126 -26.137 1.00 91.12 93 ALA A C 1
ATOM 694 O O . ALA A 1 93 ? 14.713 -10.056 -25.589 1.00 91.12 93 ALA A O 1
ATOM 695 N N . VAL A 1 94 ? 14.825 -8.409 -27.145 1.00 90.31 94 VAL A N 1
ATOM 696 C CA . VAL A 1 94 ? 13.585 -8.738 -27.857 1.00 90.31 94 VAL A CA 1
ATOM 697 C C . VAL A 1 94 ? 13.914 -9.864 -28.831 1.00 90.31 94 VAL A C 1
ATOM 699 O O . VAL A 1 94 ? 14.705 -9.689 -29.754 1.00 90.31 94 VAL A O 1
ATOM 702 N N . SER A 1 95 ? 13.374 -11.050 -28.565 1.00 78.94 95 SER A N 1
ATOM 703 C CA . SER A 1 95 ? 13.726 -12.287 -29.274 1.00 78.94 95 SER A CA 1
ATOM 704 C C . SER A 1 95 ? 12.659 -12.748 -30.266 1.00 78.94 95 SER A C 1
ATOM 706 O O . SER A 1 95 ? 12.756 -13.859 -30.775 1.00 78.94 95 SER A O 1
ATOM 708 N N . SER A 1 96 ? 11.613 -11.952 -30.491 1.00 82.88 96 SER A N 1
ATOM 709 C CA . SER A 1 96 ? 10.574 -12.258 -31.471 1.00 82.88 96 SER A CA 1
ATOM 710 C C . SER A 1 96 ? 11.091 -12.073 -32.902 1.00 82.88 96 SER A C 1
ATOM 712 O O . SER A 1 96 ? 11.836 -11.136 -33.188 1.00 82.88 96 SER A O 1
ATOM 714 N N . ASP A 1 97 ? 10.668 -12.956 -33.812 1.00 81.44 97 ASP A N 1
ATOM 715 C CA . ASP A 1 97 ? 11.087 -12.930 -35.224 1.00 81.44 97 ASP A CA 1
ATOM 716 C C . ASP A 1 97 ? 10.680 -11.626 -35.936 1.00 81.44 97 ASP A C 1
ATOM 718 O O . ASP A 1 97 ? 11.377 -11.152 -36.832 1.00 81.44 97 ASP A O 1
ATOM 722 N N . ASP A 1 98 ? 9.568 -11.021 -35.504 1.00 87.69 98 ASP A N 1
ATOM 723 C CA . ASP A 1 98 ? 9.039 -9.742 -35.992 1.00 87.69 98 ASP A CA 1
ATOM 724 C C . ASP A 1 98 ? 9.683 -8.513 -35.323 1.00 87.69 98 ASP A C 1
ATOM 726 O O . ASP A 1 98 ? 9.423 -7.386 -35.745 1.00 87.69 98 ASP A O 1
ATOM 730 N N . ARG A 1 99 ? 10.522 -8.717 -34.293 1.00 84.81 99 ARG A N 1
ATOM 731 C CA . ARG A 1 99 ? 11.093 -7.677 -33.416 1.00 84.81 99 ARG A CA 1
ATOM 732 C C . ARG A 1 99 ? 10.056 -6.742 -32.786 1.00 84.81 99 ARG A C 1
ATOM 734 O O . ARG A 1 99 ? 10.404 -5.670 -32.293 1.00 84.81 99 ARG A O 1
ATOM 741 N N . GLU A 1 100 ? 8.788 -7.139 -32.775 1.00 91.25 100 GLU A N 1
ATOM 742 C CA . GLU A 1 100 ? 7.731 -6.383 -32.121 1.00 91.25 100 GLU A CA 1
ATOM 743 C C . GLU A 1 100 ? 7.884 -6.519 -30.603 1.00 91.25 100 GLU A C 1
ATOM 745 O O . GLU A 1 100 ? 7.923 -7.629 -30.067 1.00 91.25 100 GLU A O 1
ATOM 750 N N . ILE A 1 101 ? 7.942 -5.383 -29.905 1.00 92.56 101 ILE A N 1
ATOM 751 C CA . ILE A 1 101 ? 7.989 -5.348 -28.443 1.00 92.56 101 ILE A CA 1
ATOM 752 C C . ILE A 1 101 ? 6.610 -5.714 -27.905 1.00 92.56 101 ILE A C 1
ATOM 754 O O . ILE A 1 101 ? 5.639 -4.971 -28.071 1.00 92.56 101 ILE A O 1
ATOM 758 N N . LYS A 1 102 ? 6.521 -6.849 -27.211 1.00 93.19 102 LYS A N 1
ATOM 759 C CA . LYS A 1 102 ? 5.259 -7.340 -26.646 1.00 93.19 102 LYS A CA 1
ATOM 760 C C . LYS A 1 102 ? 5.212 -7.073 -25.144 1.00 93.19 102 LYS A C 1
ATOM 762 O O . LYS A 1 102 ? 6.225 -6.842 -24.486 1.00 93.19 102 LYS A O 1
ATOM 767 N N . LYS A 1 103 ? 4.016 -7.171 -24.551 1.00 92.44 103 LYS A N 1
ATOM 768 C CA . LYS A 1 103 ? 3.817 -7.022 -23.091 1.00 92.44 103 LYS A CA 1
ATOM 769 C C . LYS A 1 103 ? 4.747 -7.920 -22.268 1.00 92.44 103 LYS A C 1
ATOM 771 O O . LYS A 1 103 ? 5.157 -7.545 -21.174 1.00 92.44 103 LYS A O 1
ATOM 776 N N . ASN A 1 104 ? 5.081 -9.095 -22.799 1.00 92.81 104 ASN A N 1
ATOM 777 C CA . ASN A 1 104 ? 6.021 -10.009 -22.165 1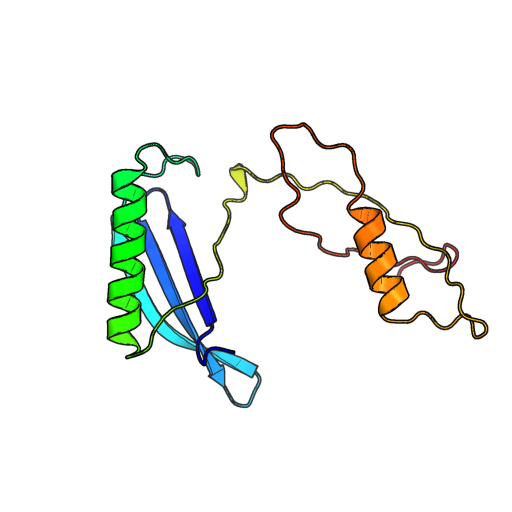.00 92.81 104 ASN A CA 1
ATOM 778 C C . ASN A 1 104 ? 7.438 -9.420 -22.085 1.00 92.81 104 ASN A C 1
ATOM 780 O O . ASN A 1 104 ? 8.082 -9.551 -21.052 1.00 92.81 104 ASN A O 1
ATOM 784 N N . ASP A 1 105 ? 7.913 -8.732 -23.124 1.00 92.81 105 ASP A N 1
ATOM 785 C CA . ASP A 1 105 ? 9.235 -8.095 -23.119 1.00 92.81 105 ASP A CA 1
ATOM 786 C C . ASP A 1 105 ? 9.287 -6.947 -22.114 1.00 92.81 105 ASP A C 1
ATOM 788 O O . ASP A 1 105 ? 10.227 -6.861 -21.329 1.00 92.81 105 ASP A O 1
ATOM 792 N N . VAL A 1 106 ? 8.219 -6.147 -22.044 1.00 92.25 106 VAL A N 1
ATOM 793 C CA . VAL A 1 106 ? 8.056 -5.096 -21.027 1.00 92.25 106 VAL A CA 1
ATOM 794 C C . VAL A 1 106 ? 8.085 -5.685 -19.612 1.00 92.25 106 VAL A C 1
ATOM 796 O O . VAL A 1 106 ? 8.821 -5.206 -18.750 1.00 92.25 106 VAL A O 1
ATOM 799 N N . SER A 1 107 ? 7.336 -6.764 -19.368 1.00 92.69 107 SER A N 1
ATOM 800 C CA . SER A 1 107 ? 7.332 -7.446 -18.068 1.00 92.69 107 SER A CA 1
ATOM 801 C C . SER A 1 107 ? 8.706 -8.025 -17.721 1.00 92.69 107 SER A C 1
ATOM 803 O O . SER A 1 107 ? 9.163 -7.888 -16.586 1.00 92.69 107 SER A O 1
ATOM 805 N N . ARG A 1 108 ? 9.407 -8.615 -18.695 1.00 93.31 108 ARG A N 1
ATOM 806 C CA . ARG A 1 108 ? 10.774 -9.121 -18.520 1.00 93.31 108 ARG A CA 1
ATOM 807 C C . ARG A 1 108 ? 11.758 -7.992 -18.210 1.00 93.31 108 ARG A C 1
ATOM 809 O O . ARG A 1 108 ? 12.584 -8.173 -17.321 1.00 93.31 108 ARG A O 1
ATOM 816 N N . ALA A 1 109 ? 11.659 -6.844 -18.881 1.00 93.00 109 ALA A N 1
ATOM 817 C CA . ALA A 1 109 ? 12.489 -5.669 -18.605 1.00 93.00 109 ALA A CA 1
ATOM 818 C C . ALA A 1 109 ? 12.272 -5.152 -17.176 1.00 93.00 109 ALA A C 1
ATOM 820 O O . ALA A 1 109 ? 13.237 -4.924 -16.445 1.00 93.00 109 ALA A O 1
ATOM 821 N N . LEU A 1 110 ? 11.009 -5.057 -16.748 1.00 92.81 110 LEU A N 1
ATOM 822 C CA . LEU A 1 110 ? 10.638 -4.653 -15.392 1.00 92.81 110 LEU A CA 1
ATOM 823 C C . LEU A 1 110 ? 11.105 -5.663 -14.331 1.00 92.81 110 LEU A C 1
ATOM 825 O O . LEU A 1 110 ? 11.500 -5.287 -13.233 1.00 92.81 110 LEU A O 1
ATOM 829 N N . ASN A 1 111 ? 11.080 -6.959 -14.644 1.00 92.50 111 ASN A N 1
ATOM 830 C CA . ASN A 1 111 ? 11.605 -7.988 -13.749 1.00 92.50 111 ASN A CA 1
ATOM 831 C C . ASN A 1 111 ? 13.133 -7.937 -13.676 1.00 92.50 111 ASN A C 1
ATOM 833 O O . ASN A 1 111 ? 13.691 -8.049 -12.589 1.00 92.50 111 ASN A O 1
ATOM 837 N N . ALA A 1 112 ? 13.816 -7.708 -14.798 1.00 92.69 112 ALA A N 1
ATOM 838 C CA . ALA A 1 112 ? 15.263 -7.527 -14.819 1.00 92.69 112 ALA A CA 1
ATOM 839 C C . ALA A 1 112 ? 15.691 -6.293 -14.007 1.00 92.69 112 ALA A C 1
ATOM 841 O O . ALA A 1 112 ? 16.704 -6.348 -13.313 1.00 92.69 112 ALA A O 1
ATOM 842 N N . SER A 1 113 ? 14.901 -5.211 -14.017 1.00 91.81 113 SER A N 1
ATOM 843 C CA . SER A 1 113 ? 15.199 -4.014 -13.218 1.00 91.81 113 SER A CA 1
ATOM 844 C C . SER A 1 113 ? 15.013 -4.221 -11.709 1.00 91.81 113 SER A C 1
ATOM 846 O O . SER A 1 113 ? 15.547 -3.441 -10.923 1.00 91.81 113 SER A O 1
ATOM 848 N N . ARG A 1 114 ? 14.317 -5.281 -11.277 1.00 89.88 114 ARG A N 1
ATOM 849 C CA . ARG A 1 114 ? 14.199 -5.660 -9.856 1.00 89.88 114 ARG A CA 1
ATOM 850 C C . ARG A 1 114 ? 15.433 -6.379 -9.318 1.00 89.88 114 ARG A C 1
ATOM 852 O O . ARG A 1 114 ? 15.592 -6.461 -8.104 1.00 89.88 114 ARG A O 1
ATOM 859 N N . ILE A 1 115 ? 16.283 -6.924 -10.189 1.00 87.69 115 ILE A N 1
ATOM 860 C CA . ILE A 1 115 ? 17.440 -7.730 -9.785 1.00 87.69 115 ILE A CA 1
ATOM 861 C C . ILE A 1 115 ? 18.585 -6.788 -9.408 1.00 87.69 115 ILE A C 1
ATOM 863 O O . ILE A 1 115 ? 19.468 -6.493 -10.211 1.00 87.69 115 ILE A O 1
ATOM 867 N N . ILE A 1 116 ? 18.542 -6.300 -8.171 1.00 90.06 116 ILE A N 1
ATOM 868 C CA . ILE A 1 116 ? 19.580 -5.463 -7.569 1.00 90.06 116 ILE A CA 1
ATOM 869 C C . ILE A 1 116 ? 20.027 -6.037 -6.231 1.00 90.06 116 ILE A C 1
ATOM 871 O O . ILE A 1 116 ? 19.256 -6.677 -5.516 1.00 90.06 116 ILE A O 1
ATOM 875 N N . THR A 1 117 ? 21.278 -5.769 -5.870 1.00 89.88 117 THR A N 1
ATOM 876 C CA . THR A 1 117 ? 21.768 -6.057 -4.524 1.00 89.88 117 THR A CA 1
ATOM 877 C C . THR A 1 117 ? 21.188 -5.028 -3.562 1.00 89.88 117 THR A C 1
ATOM 879 O O . THR A 1 117 ? 21.548 -3.854 -3.615 1.00 89.88 117 THR A O 1
ATOM 882 N N . ILE A 1 118 ? 20.315 -5.477 -2.666 1.00 91.75 118 ILE A N 1
ATOM 883 C CA . ILE A 1 118 ? 19.811 -4.688 -1.540 1.00 91.75 118 ILE A CA 1
ATOM 884 C C . ILE A 1 118 ? 20.351 -5.253 -0.221 1.00 91.75 118 ILE A C 1
ATOM 886 O O . ILE A 1 118 ? 20.631 -6.452 -0.133 1.00 91.75 118 ILE A O 1
ATOM 890 N N . PRO A 1 119 ? 20.519 -4.411 0.813 1.00 92.56 119 PRO A N 1
ATOM 891 C CA . PRO A 1 119 ? 20.793 -4.877 2.168 1.00 92.56 119 PRO A CA 1
ATOM 892 C C . PRO A 1 119 ? 19.785 -5.942 2.618 1.00 92.56 119 PRO A C 1
ATOM 894 O O . PRO A 1 119 ? 18.601 -5.847 2.306 1.00 92.56 119 PRO A O 1
ATOM 897 N N . SER A 1 120 ? 20.233 -6.922 3.407 1.00 93.19 120 SER A N 1
ATOM 898 C CA . SER A 1 120 ? 19.394 -8.036 3.882 1.00 93.19 120 SER A CA 1
ATOM 899 C C . SER A 1 120 ? 18.216 -7.616 4.769 1.00 93.19 120 SER A C 1
ATOM 901 O O . SER A 1 120 ? 17.315 -8.413 5.006 1.00 93.19 120 SER A O 1
ATOM 903 N N . ASN A 1 121 ? 18.221 -6.380 5.268 1.00 92.06 121 ASN A N 1
ATOM 904 C CA . ASN A 1 121 ? 17.156 -5.791 6.076 1.00 92.06 121 ASN A CA 1
ATOM 905 C C . ASN A 1 121 ? 16.189 -4.904 5.268 1.00 92.06 121 ASN A C 1
ATOM 907 O O . ASN A 1 121 ? 15.447 -4.129 5.869 1.00 92.06 121 ASN A O 1
ATOM 911 N N . LYS A 1 122 ? 16.228 -4.959 3.932 1.00 92.81 122 LYS A N 1
ATOM 912 C CA . LYS A 1 122 ? 15.324 -4.221 3.040 1.00 92.81 122 LYS A CA 1
ATOM 913 C C . LYS A 1 122 ? 14.584 -5.178 2.114 1.00 92.81 122 LYS A C 1
ATOM 915 O O . LYS A 1 122 ? 15.052 -6.278 1.842 1.00 92.81 122 LYS A O 1
ATOM 920 N N . GLU A 1 123 ? 13.449 -4.721 1.600 1.00 91.94 123 GLU A N 1
ATOM 921 C CA . GLU A 1 123 ? 12.627 -5.448 0.636 1.00 91.94 123 GLU A CA 1
ATOM 922 C C . GLU A 1 123 ? 12.121 -4.492 -0.451 1.00 91.94 123 GLU A C 1
ATOM 924 O O . GLU A 1 123 ? 11.821 -3.326 -0.187 1.00 91.94 123 GLU A O 1
ATOM 929 N N . ILE A 1 124 ? 12.028 -4.982 -1.690 1.00 91.81 124 ILE A N 1
ATOM 930 C CA . ILE A 1 124 ? 11.480 -4.214 -2.811 1.00 91.81 124 ILE A CA 1
ATOM 931 C C . ILE A 1 124 ? 9.952 -4.330 -2.792 1.00 91.81 124 ILE A C 1
ATOM 933 O O . ILE A 1 124 ? 9.387 -5.307 -3.279 1.00 91.81 124 ILE A O 1
ATOM 937 N N . ILE A 1 125 ? 9.282 -3.294 -2.291 1.00 91.62 125 ILE A N 1
ATOM 938 C CA . ILE A 1 125 ? 7.812 -3.232 -2.186 1.00 91.62 125 ILE A CA 1
ATOM 939 C C . ILE A 1 125 ? 7.108 -2.770 -3.473 1.00 91.62 125 ILE A C 1
ATOM 941 O O . ILE A 1 125 ? 5.903 -2.947 -3.627 1.00 91.62 125 ILE A O 1
ATOM 945 N N . GLY A 1 126 ? 7.836 -2.173 -4.419 1.00 89.25 126 GLY A N 1
ATOM 946 C CA . GLY A 1 126 ? 7.251 -1.611 -5.633 1.00 89.25 126 GLY A CA 1
ATOM 947 C C . GLY A 1 126 ? 8.298 -1.258 -6.678 1.00 89.25 126 GLY A C 1
ATOM 948 O O . GLY A 1 126 ? 9.467 -1.062 -6.360 1.00 89.25 126 GLY A O 1
ATOM 949 N N . VAL A 1 127 ? 7.867 -1.196 -7.937 1.00 89.56 127 VAL A N 1
ATOM 950 C CA . VAL A 1 127 ? 8.670 -0.680 -9.051 1.00 89.56 127 VAL A CA 1
ATOM 951 C C . VAL A 1 127 ? 7.768 0.161 -9.928 1.00 89.56 127 VAL A C 1
ATOM 953 O O . VAL A 1 127 ? 6.687 -0.287 -10.313 1.00 89.56 127 VAL A O 1
ATOM 956 N N . ILE A 1 128 ? 8.232 1.364 -10.241 1.00 91.19 128 ILE A N 1
ATOM 957 C CA . ILE A 1 128 ? 7.556 2.300 -11.128 1.00 91.19 128 ILE A CA 1
ATOM 958 C C . ILE A 1 128 ? 8.475 2.481 -12.340 1.00 91.19 128 ILE A C 1
ATOM 960 O O . ILE A 1 128 ? 9.614 2.910 -12.155 1.00 91.19 128 ILE A O 1
ATOM 964 N N . PRO A 1 129 ? 8.045 2.103 -13.556 1.00 91.75 129 PRO A N 1
ATOM 965 C CA . PRO A 1 129 ? 8.835 2.360 -14.751 1.00 91.75 129 PRO A CA 1
ATOM 966 C C . PRO A 1 129 ? 8.871 3.868 -15.022 1.00 91.75 129 PRO A C 1
ATOM 968 O O . PRO A 1 129 ? 7.822 4.495 -15.153 1.00 91.75 129 PRO A O 1
ATOM 971 N N . GLU A 1 130 ? 10.074 4.433 -15.090 1.00 91.69 130 GLU A N 1
ATOM 972 C CA . GLU A 1 130 ? 10.290 5.848 -15.420 1.00 91.69 130 GLU A CA 1
ATOM 973 C C . GLU A 1 130 ? 10.347 6.059 -16.938 1.00 91.69 130 GLU A C 1
ATOM 975 O O . GLU A 1 130 ? 9.673 6.933 -17.471 1.00 91.69 130 GLU A O 1
ATOM 980 N N . GLU A 1 131 ? 11.107 5.215 -17.641 1.00 92.56 131 GLU A N 1
ATOM 981 C CA . GLU A 1 131 ? 11.307 5.298 -19.087 1.00 92.56 131 GLU A CA 1
ATOM 982 C C . GLU A 1 131 ? 11.607 3.910 -19.680 1.00 92.56 131 GLU A C 1
ATOM 984 O O . GLU A 1 131 ? 12.202 3.051 -19.020 1.00 92.56 131 GLU A O 1
ATOM 989 N N . TYR A 1 132 ? 11.229 3.706 -20.946 1.00 92.06 132 TYR A N 1
ATOM 990 C CA . TYR A 1 132 ? 11.695 2.592 -21.772 1.00 92.06 132 TYR A CA 1
ATOM 991 C C . TYR A 1 132 ? 12.611 3.113 -22.882 1.00 92.06 132 TYR A C 1
ATOM 993 O O . TYR A 1 132 ? 12.297 4.093 -23.549 1.00 92.06 132 TYR A O 1
ATOM 1001 N N . ILE A 1 133 ? 13.740 2.431 -23.084 1.00 92.62 133 ILE A N 1
ATOM 1002 C CA . ILE A 1 133 ? 14.753 2.787 -24.082 1.00 92.62 133 ILE A CA 1
ATOM 1003 C C . ILE A 1 133 ? 14.825 1.649 -25.098 1.00 92.62 133 ILE A C 1
ATOM 1005 O O . ILE A 1 133 ? 15.086 0.504 -24.719 1.00 92.62 133 ILE A O 1
ATOM 1009 N N . VAL A 1 134 ? 14.614 1.957 -26.377 1.00 93.00 134 VAL A N 1
ATOM 1010 C CA . VAL A 1 134 ? 14.647 0.979 -27.475 1.00 93.00 134 VAL A CA 1
ATOM 1011 C C . VAL A 1 134 ? 15.872 1.257 -28.328 1.00 93.00 134 VAL A C 1
ATOM 1013 O O . VAL A 1 134 ? 16.009 2.346 -28.870 1.00 93.00 134 VAL A O 1
ATOM 1016 N N . ASP A 1 135 ? 16.793 0.297 -28.413 1.00 89.50 135 ASP A N 1
ATOM 1017 C CA . ASP A 1 135 ? 18.026 0.401 -29.210 1.00 89.50 135 ASP A CA 1
ATOM 1018 C C . ASP A 1 135 ? 18.851 1.683 -28.950 1.00 89.50 135 ASP A C 1
ATOM 1020 O O . ASP A 1 135 ? 19.533 2.203 -29.829 1.00 89.50 135 ASP A O 1
ATOM 1024 N N . GLY A 1 136 ? 18.798 2.204 -27.719 1.00 87.88 136 GLY A N 1
ATOM 1025 C CA . GLY A 1 136 ? 19.482 3.437 -27.310 1.00 87.88 136 GLY A CA 1
ATOM 1026 C C . GLY A 1 136 ? 18.693 4.729 -27.552 1.00 87.88 136 GLY A C 1
ATOM 1027 O O . GLY A 1 136 ? 19.130 5.785 -27.097 1.00 87.88 136 GLY A O 1
ATOM 1028 N N . TYR A 1 137 ? 17.529 4.657 -28.199 1.00 88.56 137 TYR A N 1
ATOM 1029 C CA . TYR A 1 137 ? 16.593 5.770 -28.343 1.00 88.56 137 TYR A CA 1
ATOM 1030 C C . TYR A 1 137 ? 15.676 5.866 -27.120 1.00 88.56 137 TYR A C 1
ATOM 1032 O O . TYR A 1 137 ? 15.176 4.856 -26.624 1.00 88.56 137 TYR A O 1
ATOM 1040 N N . ASN A 1 138 ? 15.475 7.086 -26.631 1.00 87.94 138 ASN A N 1
ATOM 1041 C CA . ASN A 1 138 ? 14.701 7.415 -25.436 1.00 87.94 138 ASN A CA 1
ATOM 1042 C C . ASN A 1 138 ? 13.550 8.390 -25.783 1.00 87.94 138 ASN A C 1
ATOM 1044 O O . ASN A 1 138 ? 13.466 8.835 -26.929 1.00 87.94 138 ASN A O 1
ATOM 1048 N N . ASN A 1 139 ? 12.675 8.726 -24.826 1.00 78.88 139 ASN A N 1
ATOM 1049 C CA . ASN A 1 139 ? 11.478 9.569 -25.030 1.00 78.88 139 ASN A CA 1
ATOM 1050 C C . ASN A 1 139 ? 10.491 9.065 -26.113 1.00 78.88 139 ASN A C 1
ATOM 1052 O O . ASN A 1 139 ? 10.067 9.842 -26.974 1.00 78.88 139 ASN A O 1
ATOM 1056 N N . ILE A 1 140 ? 10.149 7.773 -26.084 1.00 65.94 140 ILE A N 1
ATOM 1057 C CA . ILE A 1 140 ? 9.277 7.097 -27.068 1.00 65.94 140 ILE A CA 1
ATOM 1058 C C . ILE A 1 140 ? 7.855 6.929 -26.524 1.00 65.94 140 ILE A C 1
ATOM 1060 O O . ILE A 1 140 ? 7.726 6.596 -25.324 1.00 65.94 140 ILE A O 1
#

Foldseek 3Di:
DDQWAKAWEQDQFWIKIWIWGQDPVRDTDTQDIDIFTANQDDPQDGNDPVRSVVRVVVNQVVRCVSNVHHDPDHHYDHDCSPDDDDDFWFDDDQPDPVSDDDPVNVVNRQVSRLPDDDPPPDDDPDDDDPWDADPNHTPD

Sequence (140 aa):
MDEYIVGLNIGSSSVCTAAGKLDKYGKIQIVGINYVPCTGIKKGVVIDIDETSEGIKTSIYQLQTMIDAKVTEVYLSIPAEICEIILNKGVVAVSSDDREIKKNDVSRALNASRIITIPSNKEIIGVIPEEYIVDGYNNI

Radius of gyration: 20.39 Å; chains: 1; bounding box: 45×22×57 Å

pLDDT: mean 92.39, std 6.57, range [46.78, 98.06]